Protein AF-A0A841KL71-F1 (afdb_monomer)

Mean predicted aligned error: 8.24 Å

Radius of gyration: 17.33 Å; Cα contacts (8 Å, |Δi|>4): 311; chains: 1; bounding box: 50×35×46 Å

Solvent-accessible surface area (backbone atoms only — not comparable to full-atom values): 7605 Å² total; per-residue (Å²): 132,88,85,68,70,59,58,43,82,46,79,39,43,61,69,30,77,77,34,31,38,70,87,69,54,94,47,35,45,43,38,34,25,35,63,30,33,43,78,65,84,64,94,66,36,26,42,38,31,31,37,42,34,40,41,50,71,62,95,54,100,75,63,94,85,52,96,60,66,48,74,44,84,45,72,46,78,44,38,69,71,39,75,48,73,59,69,78,65,29,18,47,76,44,83,42,80,44,76,83,49,96,96,39,74,46,79,46,77,42,75,33,42,30,59,34,36,34,32,65,41,79,46,52,50,38,35,31,33,35,40,37,36,105

pLDDT: mean 82.73, std 15.5, range [31.48, 97.81]

Structure (mmCIF, N/CA/C/O backbone):
data_AF-A0A841KL71-F1
#
_entry.id   AF-A0A841KL71-F1
#
loop_
_atom_site.group_PDB
_atom_site.id
_atom_site.type_symbol
_atom_site.label_atom_id
_atom_site.label_alt_id
_atom_site.label_comp_id
_atom_site.label_asym_id
_atom_site.label_entity_id
_atom_site.label_seq_id
_atom_site.pdbx_PDB_ins_code
_atom_site.Cartn_x
_atom_site.Cartn_y
_atom_site.Cartn_z
_atom_site.occupancy
_atom_site.B_iso_or_equiv
_atom_site.auth_seq_id
_atom_site.auth_comp_id
_atom_site.auth_asym_id
_atom_site.auth_atom_id
_atom_site.pdbx_PDB_model_num
ATOM 1 N N . MET A 1 1 ? 19.070 -12.982 7.623 1.00 38.78 1 MET A N 1
ATOM 2 C CA . MET A 1 1 ? 17.651 -12.639 7.377 1.00 38.78 1 MET A CA 1
ATOM 3 C C . MET A 1 1 ? 16.893 -13.929 7.116 1.00 38.78 1 MET A C 1
ATOM 5 O O . MET A 1 1 ? 17.201 -14.597 6.140 1.00 38.78 1 MET A O 1
ATOM 9 N N . LYS A 1 2 ? 15.990 -14.351 8.007 1.00 31.48 2 LYS A N 1
ATOM 10 C CA . LYS A 1 2 ? 15.190 -15.563 7.782 1.00 31.48 2 LYS A CA 1
ATOM 11 C C . LYS A 1 2 ? 14.061 -15.225 6.803 1.00 31.48 2 LYS A C 1
ATOM 13 O O . LYS A 1 2 ? 13.077 -14.617 7.203 1.00 31.48 2 LYS A O 1
ATOM 18 N N . HIS A 1 3 ? 14.231 -15.595 5.533 1.00 43.72 3 HIS A N 1
ATOM 19 C CA . HIS A 1 3 ? 13.160 -15.615 4.535 1.00 43.72 3 HIS A CA 1
ATOM 20 C C . HIS A 1 3 ? 12.191 -16.758 4.871 1.00 43.72 3 HIS A C 1
ATOM 22 O O . HIS A 1 3 ? 12.285 -17.851 4.318 1.00 43.72 3 HIS A O 1
ATOM 28 N N . HIS A 1 4 ? 11.272 -16.534 5.808 1.00 44.62 4 HIS A N 1
ATOM 29 C CA . HIS A 1 4 ? 10.067 -17.354 5.885 1.00 44.62 4 HIS A CA 1
ATOM 30 C C . HIS A 1 4 ? 9.017 -16.729 4.967 1.00 44.62 4 HIS A C 1
ATOM 32 O O . HIS A 1 4 ? 8.338 -15.794 5.360 1.00 44.62 4 HIS A O 1
ATOM 38 N N . GLY A 1 5 ? 8.996 -17.237 3.727 1.00 61.03 5 GLY A N 1
ATOM 39 C CA . GLY A 1 5 ? 7.917 -17.192 2.733 1.00 61.03 5 GLY A CA 1
ATOM 40 C C . GLY A 1 5 ? 7.194 -15.866 2.542 1.00 61.03 5 GLY A C 1
ATOM 41 O O . GLY A 1 5 ? 6.345 -15.562 3.351 1.00 61.03 5 GLY A O 1
ATOM 42 N N . HIS A 1 6 ? 7.479 -15.147 1.448 1.00 80.69 6 HIS A N 1
ATOM 43 C CA . HIS A 1 6 ? 6.655 -14.090 0.823 1.00 80.69 6 HIS A CA 1
ATOM 44 C C . HIS A 1 6 ? 5.808 -13.185 1.753 1.00 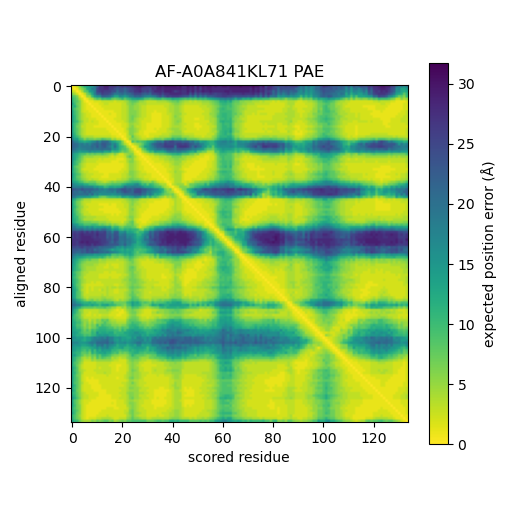80.69 6 HIS A C 1
ATOM 46 O O . HIS A 1 6 ? 4.748 -12.704 1.350 1.00 80.69 6 HIS A O 1
ATOM 52 N N . ILE A 1 7 ? 6.267 -12.931 2.981 1.00 90.75 7 ILE A N 1
ATOM 53 C CA . ILE A 1 7 ? 5.599 -12.092 3.969 1.00 90.75 7 ILE A CA 1
ATOM 54 C C . ILE A 1 7 ? 6.572 -10.998 4.396 1.00 90.75 7 ILE A C 1
ATOM 56 O O . ILE A 1 7 ? 7.685 -11.282 4.842 1.00 90.75 7 ILE A O 1
ATOM 60 N N . TRP A 1 8 ? 6.149 -9.740 4.275 1.00 91.06 8 TRP A N 1
ATOM 61 C CA . TRP A 1 8 ? 6.926 -8.579 4.710 1.00 91.06 8 TRP A CA 1
ATOM 62 C C . TRP A 1 8 ? 6.167 -7.803 5.772 1.00 91.06 8 TRP A C 1
ATOM 64 O O . TRP A 1 8 ? 5.059 -7.340 5.524 1.00 91.06 8 TRP A O 1
ATOM 74 N N . LEU A 1 9 ? 6.799 -7.603 6.924 1.00 94.56 9 LEU A N 1
ATOM 75 C CA . LEU A 1 9 ? 6.332 -6.657 7.929 1.00 94.56 9 LEU A CA 1
ATOM 76 C C . LEU A 1 9 ? 6.755 -5.240 7.525 1.00 94.56 9 LEU A C 1
ATOM 78 O O . LEU A 1 9 ? 7.917 -5.014 7.165 1.00 94.56 9 LEU A O 1
ATOM 82 N N . LYS A 1 10 ? 5.814 -4.301 7.557 1.00 94.69 10 LYS A N 1
ATOM 83 C CA . LYS A 1 10 ? 6.015 -2.912 7.154 1.00 94.69 10 LYS A CA 1
ATOM 84 C C . LYS A 1 10 ? 5.312 -1.958 8.109 1.00 94.69 10 LYS A C 1
ATOM 86 O O . LYS A 1 10 ? 4.256 -2.263 8.659 1.00 94.69 10 LYS A O 1
ATOM 91 N N . ASP A 1 11 ? 5.899 -0.776 8.204 1.00 96.75 11 ASP A N 1
ATOM 92 C CA . ASP A 1 11 ? 5.342 0.395 8.860 1.00 96.75 11 ASP A CA 1
ATOM 93 C C . ASP A 1 11 ? 4.921 1.403 7.783 1.00 96.75 11 ASP A C 1
ATOM 95 O O . ASP A 1 11 ? 5.617 1.582 6.779 1.00 96.75 11 ASP A O 1
ATOM 99 N N . GLY A 1 12 ? 3.772 2.046 7.969 1.00 96.31 12 GLY A N 1
ATOM 100 C CA . GLY A 1 12 ? 3.246 3.078 7.084 1.00 96.31 12 GLY A CA 1
ATOM 101 C C . GLY A 1 12 ? 2.827 4.295 7.890 1.00 96.31 12 GLY A C 1
ATOM 102 O O . GLY A 1 12 ? 1.887 4.226 8.668 1.00 96.31 12 GLY A O 1
ATOM 103 N N . PHE A 1 13 ? 3.506 5.414 7.678 1.00 97.62 13 PHE A N 1
ATOM 104 C CA . PHE A 1 13 ? 3.137 6.714 8.239 1.00 97.62 13 PHE A CA 1
ATOM 105 C C . PHE A 1 13 ? 2.281 7.500 7.247 1.00 97.62 13 PHE A C 1
ATOM 107 O O . PHE A 1 13 ? 2.272 7.175 6.056 1.00 97.62 13 PHE A O 1
ATOM 114 N N . LEU A 1 14 ? 1.598 8.551 7.697 1.00 96.88 14 LEU A N 1
ATOM 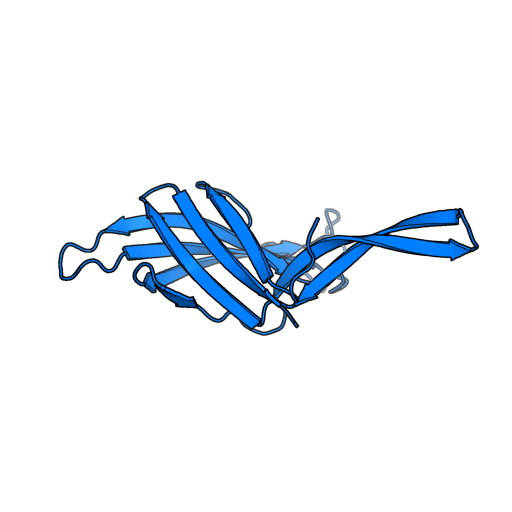115 C CA . LEU A 1 14 ? 0.864 9.463 6.819 1.00 96.88 14 LEU A CA 1
ATOM 116 C C . LEU A 1 14 ? 1.712 9.873 5.595 1.00 96.88 14 LEU A C 1
ATOM 118 O O . LEU A 1 14 ? 2.826 10.376 5.732 1.00 96.88 14 LEU A O 1
ATOM 122 N N . GLY A 1 15 ? 1.187 9.634 4.391 1.00 95.00 15 GLY A N 1
ATOM 123 C CA . GLY A 1 15 ? 1.875 9.890 3.122 1.00 95.00 15 GLY A CA 1
ATOM 124 C C . GLY A 1 15 ? 2.769 8.749 2.617 1.00 95.00 15 GLY A C 1
ATOM 125 O O . GLY A 1 15 ? 3.316 8.853 1.520 1.00 95.00 15 GLY A O 1
ATOM 126 N N . SER A 1 16 ? 2.903 7.649 3.362 1.00 96.00 16 SER A N 1
ATOM 127 C CA . SER A 1 16 ? 3.689 6.487 2.932 1.00 96.00 16 SER A CA 1
ATOM 128 C C . SER A 1 16 ? 3.019 5.763 1.772 1.00 96.00 16 SER A C 1
ATOM 130 O O . SER A 1 16 ? 1.816 5.495 1.799 1.00 96.00 16 SER A O 1
ATOM 132 N N . GLU A 1 17 ? 3.817 5.387 0.775 1.00 94.56 17 GLU A N 1
ATOM 133 C CA . GLU A 1 17 ? 3.397 4.443 -0.254 1.00 94.56 17 GLU A CA 1
ATOM 134 C C . GLU A 1 17 ? 3.293 3.041 0.353 1.00 94.56 17 GLU A C 1
ATOM 136 O O . GLU A 1 17 ? 4.252 2.517 0.917 1.00 94.56 17 GLU A O 1
ATOM 141 N N . ILE A 1 18 ? 2.111 2.445 0.241 1.00 94.56 18 ILE A N 1
ATOM 142 C CA . ILE A 1 18 ? 1.802 1.113 0.761 1.00 94.56 18 ILE A CA 1
ATOM 143 C C . ILE A 1 18 ? 1.997 0.068 -0.330 1.00 94.56 18 ILE A C 1
ATOM 145 O O . ILE A 1 18 ? 2.572 -0.988 -0.083 1.00 94.56 18 ILE A O 1
ATOM 149 N N . LEU A 1 19 ? 1.534 0.377 -1.544 1.00 93.44 19 LEU A N 1
ATOM 150 C CA . LEU A 1 19 ? 1.656 -0.479 -2.717 1.00 93.44 19 LEU A CA 1
ATOM 151 C C . LEU A 1 19 ? 1.901 0.357 -3.969 1.00 93.44 19 LEU A C 1
ATOM 153 O O . LEU A 1 19 ? 1.398 1.476 -4.089 1.00 93.44 19 LEU A O 1
ATOM 157 N N . HIS A 1 20 ? 2.570 -0.236 -4.948 1.00 90.50 20 HIS A N 1
ATOM 158 C CA . HIS A 1 20 ? 2.698 0.320 -6.291 1.00 90.50 20 HIS A CA 1
ATOM 159 C C . HIS A 1 20 ? 2.492 -0.752 -7.357 1.00 90.50 20 HIS A C 1
ATOM 161 O O . HIS A 1 20 ? 2.579 -1.951 -7.096 1.00 90.50 20 HIS A O 1
ATOM 167 N N . SER A 1 21 ? 2.222 -0.328 -8.585 1.00 87.44 21 SER A N 1
ATOM 168 C CA . SER A 1 21 ? 2.184 -1.235 -9.732 1.00 87.44 21 SER A CA 1
ATOM 169 C C . SER A 1 21 ? 3.583 -1.674 -10.163 1.00 87.44 21 SER A C 1
ATOM 171 O O . SER A 1 21 ? 4.513 -0.868 -10.127 1.00 87.44 21 SER A O 1
ATOM 173 N N . ASN A 1 22 ? 3.709 -2.895 -10.687 1.00 79.44 22 ASN A N 1
ATOM 174 C CA . ASN A 1 22 ? 4.905 -3.343 -11.405 1.00 79.44 22 ASN A CA 1
ATOM 175 C C . ASN A 1 22 ? 5.114 -2.452 -12.638 1.00 79.44 22 ASN A C 1
ATOM 177 O O . ASN A 1 22 ? 4.279 -2.435 -13.547 1.00 79.44 22 ASN A O 1
ATOM 181 N N . THR A 1 23 ? 6.165 -1.645 -12.679 1.00 67.19 23 THR A N 1
ATOM 182 C CA . THR A 1 23 ? 6.328 -0.653 -13.743 1.00 67.19 23 THR A CA 1
ATOM 183 C C . THR A 1 23 ? 6.638 -1.310 -15.090 1.00 67.19 23 THR A C 1
ATOM 185 O O . THR A 1 23 ? 7.743 -1.782 -15.337 1.00 67.19 23 THR A O 1
ATOM 188 N N . LYS A 1 24 ? 5.641 -1.294 -15.987 1.00 49.94 24 LYS A N 1
ATOM 189 C CA . LYS A 1 24 ? 5.684 -0.731 -17.358 1.00 49.94 24 LYS A CA 1
ATOM 190 C C . LYS A 1 24 ? 4.308 -0.890 -18.038 1.00 49.94 24 LYS A C 1
ATOM 192 O O . LYS A 1 24 ? 4.192 -1.506 -19.095 1.00 49.94 24 LYS A O 1
ATOM 197 N N . CYS A 1 25 ? 3.256 -0.253 -17.514 1.00 51.78 25 CYS A N 1
ATOM 198 C CA . CYS A 1 25 ? 2.343 0.372 -18.475 1.00 51.78 25 CYS A CA 1
ATOM 199 C C . CYS A 1 25 ? 3.178 1.491 -19.098 1.00 51.78 25 CYS A C 1
ATOM 201 O O . CYS A 1 25 ? 3.661 2.356 -18.377 1.00 51.78 25 CYS A O 1
ATOM 203 N N . LYS A 1 26 ? 3.462 1.429 -20.404 1.00 58.28 26 LYS A N 1
ATOM 204 C CA . LYS A 1 26 ? 4.384 2.360 -21.093 1.00 58.28 26 LYS A CA 1
ATOM 205 C C . LYS A 1 26 ? 4.021 3.850 -20.912 1.00 58.28 26 LYS A C 1
ATOM 207 O O . LYS A 1 26 ? 4.808 4.707 -21.291 1.00 58.28 26 LYS A O 1
ATOM 212 N N . THR A 1 27 ? 2.849 4.134 -20.350 1.00 67.38 27 THR A N 1
ATOM 213 C CA . THR A 1 27 ? 2.235 5.447 -20.178 1.00 67.38 27 THR A CA 1
ATOM 214 C C . THR A 1 27 ? 2.209 5.952 -18.726 1.00 67.38 27 THR A C 1
ATOM 216 O O . THR A 1 27 ? 2.150 7.163 -18.533 1.00 67.38 27 THR A O 1
ATOM 219 N N . GLY A 1 28 ? 2.287 5.092 -17.698 1.00 75.12 28 GLY A N 1
ATOM 220 C CA . GLY A 1 28 ? 2.145 5.517 -16.298 1.00 75.12 28 GLY A CA 1
ATOM 221 C C . GLY A 1 28 ? 2.233 4.395 -15.257 1.00 75.12 28 GLY A C 1
ATOM 222 O O . GLY A 1 28 ? 2.386 3.220 -15.598 1.00 75.12 28 GLY A O 1
ATOM 223 N N . TYR A 1 29 ? 2.131 4.756 -13.977 1.00 83.50 29 TYR A N 1
ATOM 224 C CA . TYR A 1 29 ? 2.149 3.823 -12.845 1.00 83.50 29 TYR A CA 1
ATOM 225 C C . TYR A 1 29 ? 1.095 4.170 -11.787 1.00 83.50 29 TYR A C 1
ATOM 227 O O . TYR A 1 29 ? 0.705 5.328 -11.633 1.00 83.50 29 TYR A O 1
ATOM 235 N N . TYR A 1 30 ? 0.662 3.153 -11.040 1.00 87.38 30 TYR A N 1
ATOM 236 C CA . TYR A 1 30 ? -0.292 3.285 -9.940 1.00 87.38 30 TYR A CA 1
ATOM 237 C C . TYR A 1 30 ? 0.404 3.207 -8.585 1.00 87.38 30 TYR A C 1
ATOM 239 O O . TYR A 1 30 ? 1.367 2.453 -8.420 1.00 87.38 30 TYR A O 1
ATOM 247 N N . ARG A 1 31 ? -0.114 3.955 -7.609 1.00 91.12 31 ARG A N 1
ATOM 248 C CA . ARG A 1 31 ? 0.334 3.949 -6.211 1.00 91.12 31 ARG A CA 1
ATOM 249 C C . ARG A 1 31 ? -0.854 3.999 -5.265 1.00 91.12 31 ARG A C 1
ATOM 251 O O . ARG A 1 31 ? -1.844 4.669 -5.549 1.00 91.12 31 ARG A O 1
ATOM 258 N N . ILE A 1 32 ? -0.718 3.329 -4.129 1.00 93.62 32 ILE A N 1
ATOM 259 C CA . ILE A 1 32 ? -1.600 3.468 -2.973 1.00 93.62 32 ILE A CA 1
ATOM 260 C C . ILE A 1 32 ? -0.808 4.134 -1.867 1.00 93.62 32 ILE A C 1
ATOM 262 O O . ILE A 1 32 ? 0.216 3.612 -1.435 1.00 93.62 32 ILE A O 1
ATOM 266 N N . ILE A 1 33 ? -1.302 5.276 -1.411 1.00 95.69 33 ILE A N 1
ATOM 267 C CA . ILE A 1 33 ? -0.690 6.078 -0.357 1.00 95.69 33 ILE A CA 1
ATOM 268 C C . ILE A 1 33 ? -1.603 6.041 0.860 1.00 95.69 33 ILE A C 1
ATOM 270 O O . ILE A 1 33 ? -2.812 6.219 0.724 1.00 95.69 33 ILE A O 1
ATOM 274 N N . PHE A 1 34 ? -1.045 5.825 2.044 1.00 97.12 34 PHE A N 1
ATOM 275 C CA . PHE A 1 34 ? -1.797 5.933 3.288 1.00 97.12 34 PHE A CA 1
ATOM 276 C C . PHE A 1 34 ? -2.071 7.403 3.623 1.00 97.12 34 PHE A C 1
ATOM 278 O O . PHE A 1 34 ? -1.1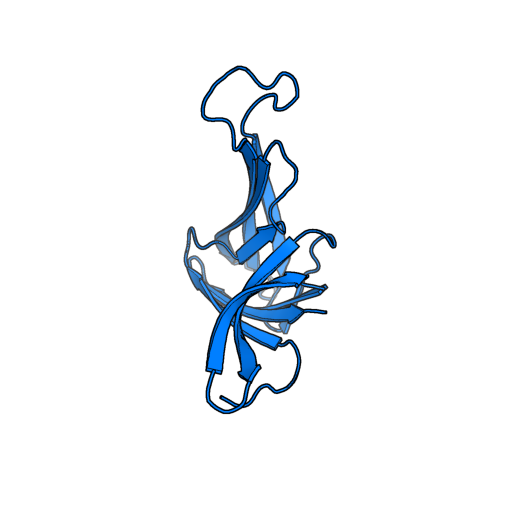54 8.221 3.684 1.00 97.12 34 PHE A O 1
ATOM 285 N N . ALA A 1 35 ? -3.343 7.735 3.830 1.00 97.81 35 ALA A N 1
ATOM 286 C CA . ALA A 1 35 ? -3.834 9.096 4.036 1.00 97.81 35 ALA A CA 1
ATOM 287 C C . ALA A 1 35 ? -4.449 9.298 5.432 1.00 97.81 35 ALA A C 1
ATOM 289 O O . ALA A 1 35 ? -5.277 10.185 5.627 1.00 97.81 35 ALA A O 1
ATOM 290 N N . GLY A 1 36 ? -4.033 8.477 6.397 1.00 97.19 36 GLY A N 1
ATOM 291 C CA . GLY A 1 36 ? -4.482 8.545 7.782 1.00 97.19 36 GLY A CA 1
ATOM 292 C C . GLY A 1 36 ? -5.705 7.677 8.065 1.00 97.19 36 GLY A C 1
ATOM 293 O O . GLY A 1 36 ? -6.361 7.159 7.157 1.00 97.19 36 GLY A O 1
ATOM 294 N N . ALA A 1 37 ? -6.009 7.501 9.343 1.00 96.19 37 ALA A N 1
ATOM 295 C CA . ALA A 1 37 ? -7.149 6.734 9.814 1.00 96.19 37 ALA A CA 1
ATOM 296 C C . ALA A 1 37 ? -7.960 7.513 10.858 1.00 96.19 37 ALA A C 1
ATOM 298 O O . ALA A 1 37 ? -7.445 8.371 11.565 1.00 96.19 37 ALA A O 1
ATOM 299 N N . GLU A 1 38 ? -9.245 7.200 10.963 1.00 94.81 38 GLU A N 1
ATOM 300 C CA . GLU A 1 38 ? -10.168 7.818 11.914 1.00 94.81 38 GLU A CA 1
ATOM 301 C C . GLU A 1 38 ? -10.867 6.716 12.716 1.00 94.81 38 GLU A C 1
ATOM 303 O O . GLU A 1 38 ? -11.460 5.800 12.141 1.00 94.81 38 GLU A O 1
ATOM 308 N N . GLY A 1 39 ? -10.811 6.785 14.047 1.00 90.00 39 GLY A N 1
ATOM 309 C CA . GLY A 1 39 ? -11.547 5.855 14.904 1.00 90.00 39 GLY A CA 1
ATOM 310 C C . GLY A 1 39 ? -13.052 6.128 14.838 1.00 90.00 39 GLY A C 1
ATOM 311 O O . GLY A 1 39 ? -13.482 7.258 15.062 1.00 90.00 39 GLY A O 1
ATOM 312 N N . THR A 1 40 ? -13.875 5.111 14.559 1.00 82.62 40 THR A N 1
ATOM 313 C CA . THR A 1 40 ? -15.323 5.306 14.329 1.00 82.62 40 THR A CA 1
ATOM 314 C C . THR A 1 40 ? -16.190 5.166 15.587 1.00 82.62 40 THR A C 1
ATOM 316 O O . THR A 1 40 ? -17.413 5.128 15.491 1.00 82.62 40 THR A O 1
ATOM 319 N N . GLY A 1 41 ? -15.587 5.081 16.777 1.00 68.81 41 GLY A N 1
ATOM 320 C CA . GLY A 1 41 ? -16.270 5.171 18.079 1.00 68.81 41 GLY A CA 1
ATOM 321 C C . GLY A 1 41 ? -17.130 3.970 18.513 1.00 68.81 41 GLY A C 1
ATOM 322 O O . GLY A 1 41 ? -17.288 3.764 19.712 1.00 68.81 41 GLY A O 1
ATOM 323 N N . CYS A 1 42 ? -17.640 3.143 17.596 1.00 58.06 42 CYS A N 1
ATOM 324 C CA . CYS A 1 42 ? -18.435 1.945 17.910 1.00 58.06 42 CYS A CA 1
ATOM 325 C C . CYS A 1 42 ? -17.658 0.669 17.561 1.00 58.06 42 CYS A C 1
ATOM 327 O O . CYS A 1 42 ? -17.370 0.473 16.393 1.00 58.06 42 CYS A O 1
ATOM 329 N N . ASP A 1 43 ? -17.342 -0.186 18.541 1.00 65.19 43 ASP A N 1
ATOM 330 C CA . ASP A 1 43 ? -16.698 -1.516 18.406 1.00 65.19 43 ASP A CA 1
ATOM 331 C C . ASP A 1 43 ? -15.254 -1.582 17.855 1.00 65.19 43 ASP A C 1
ATOM 333 O O . ASP A 1 43 ? -14.768 -2.655 17.496 1.00 65.19 43 ASP A O 1
ATOM 337 N N . HIS A 1 44 ? -14.526 -0.460 17.851 1.00 68.69 44 HIS A N 1
ATOM 338 C CA . HIS A 1 44 ? -13.123 -0.343 17.399 1.00 68.69 44 HIS A CA 1
ATOM 339 C C . HIS A 1 44 ? -12.794 -0.597 15.900 1.00 68.69 44 HIS A C 1
ATOM 341 O O . HIS A 1 44 ? -11.654 -0.976 15.612 1.00 68.69 44 HIS A O 1
ATOM 347 N N . PRO A 1 45 ? -13.677 -0.375 14.905 1.00 85.56 45 PRO A N 1
ATOM 348 C CA . PRO A 1 45 ? -13.221 -0.190 13.544 1.00 85.56 45 PRO A CA 1
ATOM 349 C C . PRO A 1 45 ? -12.531 1.168 13.388 1.00 85.56 45 PRO A C 1
ATOM 351 O O . PRO A 1 45 ? -12.909 2.186 13.975 1.00 85.56 45 PRO A O 1
ATOM 354 N N . TRP A 1 46 ? -11.526 1.167 12.530 1.00 93.69 46 TRP A N 1
ATOM 355 C CA . TRP A 1 46 ? -10.888 2.351 11.996 1.00 93.69 46 TRP A CA 1
ATOM 356 C C . TRP A 1 46 ? -11.348 2.540 10.561 1.00 93.69 46 TRP A C 1
ATOM 358 O O . TRP A 1 46 ? -11.335 1.602 9.762 1.00 93.69 46 TRP A O 1
ATOM 368 N N . ARG A 1 47 ? -11.722 3.767 10.212 1.00 94.69 47 ARG A N 1
ATOM 369 C CA . ARG A 1 47 ? -11.826 4.189 8.822 1.00 94.69 47 ARG A CA 1
ATOM 370 C C . ARG A 1 47 ? -10.430 4.567 8.351 1.00 94.69 47 ARG A C 1
ATOM 372 O O . ARG A 1 47 ? -9.928 5.623 8.709 1.00 94.69 47 ARG A O 1
ATOM 379 N N . ILE A 1 48 ? -9.811 3.711 7.555 1.00 95.50 48 ILE A N 1
ATOM 380 C CA . ILE A 1 48 ? -8.461 3.908 7.030 1.00 95.50 48 ILE A CA 1
ATOM 381 C C . ILE A 1 48 ? -8.585 4.503 5.637 1.00 95.50 48 ILE A C 1
ATOM 383 O O . ILE A 1 48 ? -9.202 3.899 4.757 1.00 95.50 48 ILE A O 1
ATOM 387 N N . ASN A 1 49 ? -8.016 5.685 5.441 1.00 96.94 49 ASN A N 1
ATOM 388 C CA . ASN A 1 49 ? -8.054 6.407 4.183 1.00 96.94 49 ASN A CA 1
ATOM 389 C C . ASN A 1 49 ? -6.790 6.118 3.371 1.00 96.94 49 ASN A C 1
ATOM 391 O O . ASN A 1 49 ? -5.669 6.103 3.883 1.00 96.94 49 ASN A O 1
ATOM 395 N N . PHE A 1 50 ? -6.985 5.930 2.075 1.00 95.88 50 PHE A N 1
ATOM 396 C CA . PHE A 1 50 ? -5.935 5.752 1.093 1.00 95.88 50 PHE A CA 1
ATOM 397 C C . PHE A 1 50 ? -6.159 6.689 -0.087 1.00 95.88 50 PHE A C 1
ATOM 399 O O . PHE A 1 50 ? -7.293 6.980 -0.465 1.00 95.88 50 PHE A O 1
ATOM 406 N N .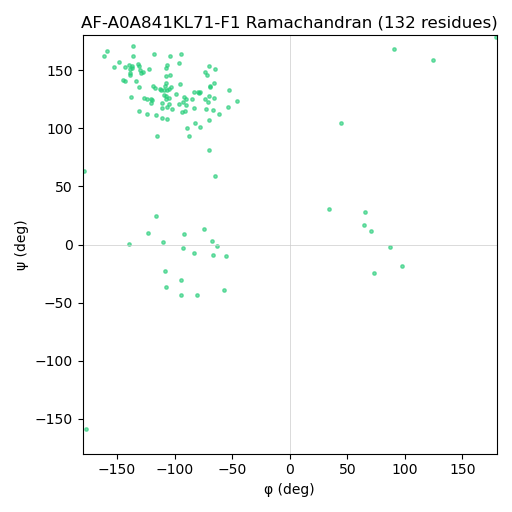 ILE A 1 51 ? -5.073 7.104 -0.723 1.00 95.75 51 ILE A N 1
ATOM 407 C CA . ILE A 1 51 ? -5.111 7.778 -2.016 1.00 95.75 51 ILE A CA 1
ATOM 408 C C . ILE A 1 51 ? -4.614 6.782 -3.057 1.00 95.75 51 ILE A C 1
ATOM 410 O O . ILE A 1 51 ? -3.47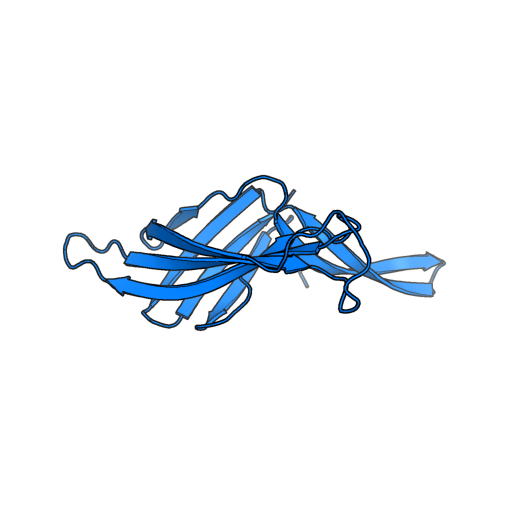1 6.326 -2.990 1.00 95.75 51 ILE A O 1
ATOM 414 N N . PHE A 1 52 ? -5.475 6.440 -4.011 1.00 92.25 52 PHE A N 1
ATOM 415 C CA . PHE A 1 52 ? -5.088 5.723 -5.217 1.00 92.25 52 PHE A CA 1
ATOM 416 C C . PHE A 1 52 ? -4.734 6.736 -6.291 1.00 92.25 52 PHE A C 1
ATOM 418 O O . PHE A 1 52 ? -5.599 7.485 -6.740 1.00 92.25 52 PHE A O 1
ATOM 425 N N . SER A 1 53 ? -3.472 6.761 -6.697 1.00 89.19 53 SER A N 1
ATOM 426 C CA . SER A 1 53 ? -2.968 7.707 -7.688 1.00 89.19 53 SER A CA 1
ATOM 427 C C . SER A 1 53 ? -2.480 6.973 -8.922 1.00 89.19 53 SER A C 1
ATOM 429 O O . SER A 1 53 ? -1.722 6.009 -8.813 1.00 89.19 53 SER A O 1
ATOM 431 N N . PHE A 1 54 ? -2.857 7.478 -10.089 1.00 86.50 54 PHE A N 1
ATOM 432 C CA . PHE A 1 54 ? -2.240 7.172 -11.368 1.00 86.50 54 PHE A CA 1
ATOM 433 C C . PHE A 1 54 ? -1.374 8.355 -11.800 1.00 86.50 54 PHE A C 1
ATOM 435 O O . PHE A 1 54 ? -1.845 9.492 -11.862 1.00 86.50 54 PHE A O 1
ATOM 442 N N . ILE A 1 55 ? -0.106 8.091 -12.102 1.00 82.00 55 ILE A N 1
ATOM 443 C CA . ILE A 1 55 ? 0.855 9.108 -12.531 1.00 82.00 55 ILE A CA 1
ATOM 444 C C . ILE A 1 55 ? 1.371 8.734 -13.917 1.00 82.00 55 ILE A C 1
ATOM 446 O O . ILE A 1 55 ? 1.929 7.651 -14.106 1.00 82.00 55 ILE A O 1
ATOM 450 N N . CYS A 1 56 ? 1.191 9.636 -14.883 1.00 78.25 56 CYS A N 1
ATOM 451 C CA . CYS A 1 56 ? 1.772 9.500 -16.216 1.00 78.25 56 CYS A CA 1
ATOM 452 C C . CYS A 1 56 ? 3.294 9.680 -16.144 1.00 78.25 56 CYS A C 1
ATOM 454 O O . CYS A 1 56 ? 3.777 10.611 -15.507 1.00 78.25 56 CYS A O 1
ATOM 456 N N . THR A 1 57 ? 4.058 8.823 -16.823 1.00 71.00 57 THR A N 1
ATOM 457 C CA . THR A 1 57 ? 5.533 8.912 -16.855 1.00 71.00 57 THR A CA 1
ATOM 458 C C . THR A 1 57 ? 6.065 9.896 -17.894 1.00 71.00 57 THR A C 1
ATOM 460 O O . THR A 1 57 ? 7.270 10.123 -17.958 1.00 71.00 57 THR A O 1
ATOM 463 N N . SER A 1 58 ? 5.206 10.450 -18.753 1.00 62.31 58 SER A N 1
ATOM 464 C CA . SER A 1 58 ? 5.619 11.455 -19.729 1.00 62.31 58 SER A CA 1
ATOM 465 C C . SER A 1 58 ? 5.500 12.859 -19.136 1.00 62.31 58 SER A C 1
ATOM 467 O O . SER A 1 58 ? 4.427 13.455 -19.182 1.00 62.31 58 SER A O 1
ATOM 469 N N . ASP A 1 59 ? 6.625 13.416 -18.688 1.00 51.06 59 ASP A N 1
ATOM 470 C CA . ASP A 1 59 ? 6.798 14.860 -18.429 1.00 51.06 59 ASP A CA 1
ATOM 471 C C . ASP A 1 59 ? 6.763 15.708 -19.722 1.00 51.06 59 ASP A C 1
ATOM 473 O O . ASP A 1 59 ? 6.948 16.923 -19.707 1.00 51.06 59 ASP A O 1
ATOM 477 N N . VAL A 1 60 ? 6.528 15.077 -20.875 1.00 46.34 60 VAL A N 1
ATOM 478 C CA . VAL A 1 60 ? 6.508 15.712 -22.192 1.00 46.34 60 VAL A CA 1
ATOM 479 C C . VAL A 1 60 ? 5.155 15.399 -22.818 1.00 46.34 60 VAL A C 1
ATOM 481 O O . VAL A 1 60 ? 4.859 14.237 -23.089 1.00 46.34 60 VAL A O 1
ATOM 484 N N . GLY A 1 61 ? 4.316 16.421 -22.996 1.00 45.34 61 GLY A N 1
ATOM 485 C CA . GLY A 1 61 ? 2.944 16.331 -23.513 1.00 45.34 61 GLY A CA 1
ATOM 486 C C . GLY A 1 61 ? 2.830 15.865 -24.969 1.00 45.34 61 GLY A C 1
ATOM 487 O O . GLY A 1 61 ? 2.297 16.587 -25.804 1.00 45.34 61 GLY A O 1
ATOM 488 N N . SER A 1 62 ? 3.339 14.675 -25.291 1.00 48.41 62 SER A N 1
ATOM 489 C CA . SER A 1 62 ? 3.373 14.136 -26.653 1.00 48.41 62 SER A CA 1
ATOM 490 C C . SER A 1 62 ? 3.055 12.642 -26.775 1.00 48.41 62 SER A C 1
ATOM 492 O O . SER A 1 62 ? 3.014 12.144 -27.899 1.00 48.41 62 SER A O 1
ATOM 494 N N . SER A 1 63 ? 2.763 11.918 -25.684 1.00 51.19 63 SER A N 1
ATOM 495 C CA . SER A 1 63 ? 2.142 10.588 -25.806 1.00 51.19 63 SER A CA 1
ATOM 496 C C . SER A 1 63 ? 0.620 10.721 -25.707 1.00 51.19 63 SER A C 1
ATOM 498 O O . SER A 1 63 ? 0.082 11.138 -24.686 1.00 51.19 63 SER A O 1
ATOM 500 N N . VAL A 1 64 ? -0.066 10.423 -26.811 1.00 51.28 64 VAL A N 1
ATOM 501 C CA . VAL A 1 64 ? -1.497 10.704 -27.049 1.00 51.28 64 VAL A CA 1
ATOM 502 C C . VAL A 1 64 ? -2.430 9.883 -26.132 1.00 51.28 64 VAL A C 1
ATOM 504 O O . VAL A 1 64 ? -3.614 10.185 -26.036 1.00 51.28 64 VAL A O 1
ATOM 507 N N . ASP A 1 65 ? -1.883 8.911 -25.392 1.00 54.69 65 ASP A N 1
ATOM 508 C CA . ASP A 1 65 ? -2.642 7.890 -24.657 1.00 54.69 65 ASP A CA 1
ATOM 509 C C . ASP A 1 65 ? -2.598 8.032 -23.118 1.00 54.69 65 ASP A C 1
ATOM 511 O O . ASP A 1 65 ? -3.164 7.198 -22.411 1.00 54.69 65 ASP A O 1
ATOM 515 N N . CYS A 1 66 ? -1.934 9.058 -22.561 1.00 61.16 66 CYS A N 1
ATOM 516 C CA . CYS A 1 66 ? -1.967 9.340 -21.117 1.00 61.16 66 CYS A CA 1
ATOM 517 C C . CYS A 1 66 ? -2.647 10.686 -20.848 1.00 61.16 66 CYS A C 1
ATOM 519 O O . CYS A 1 66 ? -2.012 11.737 -20.874 1.00 61.16 66 CYS A O 1
ATOM 521 N N . HIS A 1 67 ? -3.958 10.660 -20.595 1.00 58.66 67 HIS A N 1
ATOM 522 C CA . HIS A 1 67 ? -4.800 11.861 -20.484 1.00 58.66 67 HIS A CA 1
ATOM 523 C C . HIS A 1 67 ? -4.628 12.679 -19.184 1.00 58.66 67 HIS A C 1
ATOM 525 O O . HIS A 1 67 ? -5.421 13.579 -18.920 1.00 58.66 67 HIS A O 1
ATOM 531 N N . GLY A 1 68 ? -3.582 12.415 -18.396 1.00 66.31 68 GLY A N 1
ATOM 532 C CA . GLY A 1 68 ? -3.231 13.172 -17.192 1.00 66.31 68 GLY A CA 1
ATOM 533 C C . GLY A 1 68 ? -3.116 12.302 -15.942 1.00 66.31 68 GLY A C 1
ATOM 534 O O . GLY A 1 68 ? -3.651 11.194 -15.876 1.00 66.31 68 GLY A O 1
ATOM 535 N N . ALA A 1 69 ? -2.397 12.815 -14.943 1.00 78.00 69 ALA A N 1
ATOM 536 C CA . ALA A 1 69 ? -2.384 12.213 -13.617 1.00 78.00 69 ALA A CA 1
ATOM 537 C C . ALA A 1 69 ? -3.780 12.325 -12.991 1.00 78.00 69 ALA A C 1
ATOM 539 O O . ALA A 1 69 ? -4.446 13.355 -13.110 1.00 78.00 69 ALA A O 1
ATOM 540 N N . SER A 1 70 ? -4.217 11.270 -12.317 1.00 85.31 70 SER A N 1
ATOM 541 C CA . SER A 1 70 ? -5.506 11.235 -11.634 1.00 85.31 70 SER A CA 1
ATOM 542 C C . SER A 1 70 ? -5.355 10.596 -10.265 1.00 85.31 70 SER A C 1
ATOM 544 O O . SER A 1 70 ? -4.465 9.776 -10.033 1.00 85.31 70 SER A O 1
ATOM 546 N N . SER A 1 71 ? -6.213 10.992 -9.333 1.00 90.38 71 SER A N 1
ATOM 547 C CA . SER A 1 71 ? -6.249 10.407 -8.003 1.00 90.38 71 SER A CA 1
ATOM 548 C C . SER A 1 71 ? -7.682 10.213 -7.536 1.00 90.38 71 SER A C 1
ATOM 550 O O . SER A 1 71 ? -8.590 10.967 -7.891 1.00 90.38 71 SER A O 1
ATOM 552 N N . ALA A 1 72 ? -7.880 9.170 -6.742 1.00 92.25 72 ALA A N 1
ATOM 553 C CA . ALA A 1 72 ? -9.134 8.865 -6.087 1.00 92.25 72 ALA A CA 1
ATOM 554 C C . ALA A 1 72 ? -8.876 8.594 -4.607 1.00 92.25 72 ALA A C 1
ATOM 556 O O . ALA A 1 72 ? -7.952 7.864 -4.240 1.00 92.25 72 ALA A O 1
ATOM 557 N N . ASN A 1 73 ? -9.727 9.161 -3.758 1.00 94.62 73 ASN A N 1
ATOM 558 C CA . ASN A 1 73 ? -9.753 8.814 -2.347 1.00 94.62 73 ASN A CA 1
ATOM 559 C C . ASN A 1 73 ? -10.510 7.499 -2.186 1.00 94.62 73 ASN A C 1
ATOM 561 O O . ASN A 1 73 ? -11.626 7.343 -2.682 1.00 94.62 73 ASN A O 1
ATOM 565 N N . MET A 1 74 ? -9.907 6.566 -1.468 1.00 93.56 74 MET A N 1
ATOM 566 C CA . MET A 1 74 ? -10.509 5.300 -1.086 1.00 93.56 74 MET A CA 1
ATOM 567 C C . MET A 1 74 ? -10.475 5.203 0.429 1.00 93.56 74 MET A C 1
ATOM 569 O O . MET A 1 74 ? -9.576 5.737 1.073 1.00 93.56 74 MET A O 1
ATOM 573 N N . TYR A 1 75 ? -11.427 4.494 1.012 1.00 94.12 75 TYR A N 1
ATOM 574 C CA . TYR A 1 75 ? -11.330 4.134 2.415 1.00 94.12 75 TYR A CA 1
ATOM 575 C C . TYR A 1 75 ? -11.806 2.709 2.620 1.00 94.12 75 TYR A C 1
ATOM 577 O O . TYR A 1 75 ? -12.617 2.185 1.855 1.00 94.12 75 TYR A O 1
ATOM 585 N N . VAL A 1 76 ? -11.298 2.102 3.679 1.00 92.88 76 VAL A N 1
ATOM 586 C CA . VAL A 1 76 ? -11.766 0.816 4.182 1.00 92.88 76 VAL A CA 1
ATOM 587 C C . VAL A 1 76 ? -12.070 0.964 5.659 1.00 92.88 76 VAL A C 1
ATOM 589 O O . VAL A 1 76 ? -11.449 1.765 6.356 1.00 92.88 76 VAL A O 1
ATOM 592 N N . VAL A 1 77 ? -13.044 0.202 6.134 1.00 93.25 77 VAL A N 1
ATOM 593 C CA . VAL A 1 77 ? -13.332 0.090 7.560 1.00 93.25 77 VAL A CA 1
ATOM 594 C C . VAL A 1 77 ? -12.739 -1.233 8.021 1.00 93.25 77 VAL A C 1
ATOM 596 O O . VAL A 1 77 ? -13.135 -2.278 7.511 1.00 93.25 77 VAL A O 1
ATOM 599 N N . ALA A 1 78 ? -11.759 -1.181 8.918 1.00 92.56 78 ALA A N 1
ATOM 600 C CA . ALA A 1 78 ? -11.017 -2.355 9.364 1.00 92.56 78 ALA A CA 1
ATOM 601 C C . ALA A 1 78 ? -10.559 -2.207 10.817 1.00 92.56 78 ALA A C 1
ATOM 603 O O . ALA A 1 78 ? -10.402 -1.099 11.326 1.00 92.56 78 ALA A O 1
ATOM 604 N N . LYS A 1 79 ? -10.309 -3.330 11.481 1.00 93.12 79 LYS A N 1
ATOM 605 C CA . LYS A 1 79 ? -9.671 -3.395 12.803 1.00 93.12 79 LYS A CA 1
ATOM 606 C C . LYS A 1 79 ? -8.343 -4.158 12.726 1.00 93.12 79 LYS A C 1
ATOM 608 O O . LYS A 1 79 ? -8.110 -4.885 11.757 1.00 93.12 79 LYS A O 1
ATOM 613 N N . PRO A 1 80 ? -7.464 -4.041 13.738 1.00 94.12 80 PRO A N 1
ATOM 614 C CA . PRO A 1 80 ? -6.276 -4.881 13.818 1.00 94.12 80 PRO A CA 1
ATOM 615 C C . PRO A 1 80 ? -6.627 -6.372 13.705 1.00 94.12 80 PRO A C 1
ATOM 617 O O . PRO A 1 80 ? -7.551 -6.863 14.353 1.00 94.12 80 PRO A O 1
ATOM 620 N N . GLY A 1 81 ? -5.886 -7.085 12.864 1.00 93.19 81 GLY A N 1
ATOM 621 C CA . GLY A 1 81 ? -6.103 -8.481 12.494 1.00 93.19 81 GLY A CA 1
ATOM 622 C C . GLY A 1 81 ? -6.861 -8.680 11.179 1.00 93.19 81 GLY A C 1
ATOM 623 O O . GLY A 1 81 ? -6.754 -9.767 10.606 1.00 93.19 81 GLY A O 1
ATOM 624 N N . ASP A 1 82 ? -7.574 -7.665 10.681 1.00 92.88 82 ASP A N 1
ATOM 625 C CA . ASP A 1 82 ? -8.326 -7.768 9.430 1.00 92.88 82 ASP A CA 1
ATOM 626 C C . ASP A 1 82 ? -7.407 -7.845 8.204 1.00 92.88 82 ASP A C 1
ATOM 628 O O . ASP A 1 82 ? -6.282 -7.330 8.182 1.00 92.88 82 ASP A O 1
ATOM 632 N N . ILE A 1 83 ? -7.933 -8.477 7.153 1.00 93.88 83 ILE A N 1
ATOM 633 C CA . ILE A 1 83 ? -7.268 -8.650 5.865 1.00 93.88 83 ILE A CA 1
ATOM 634 C C . ILE A 1 83 ? -7.924 -7.748 4.817 1.00 93.88 83 ILE A C 1
ATOM 636 O O . ILE A 1 83 ? -9.128 -7.832 4.578 1.00 93.88 83 ILE A O 1
ATOM 640 N N . ILE A 1 84 ? -7.109 -6.952 4.126 1.00 91.25 84 ILE A N 1
ATOM 641 C CA . ILE A 1 84 ? -7.506 -6.116 2.991 1.00 91.25 84 ILE A CA 1
ATOM 642 C C . ILE A 1 84 ? -6.912 -6.702 1.715 1.00 91.25 84 ILE A C 1
ATOM 644 O O . ILE A 1 84 ? -5.726 -7.022 1.650 1.00 91.25 84 ILE A O 1
ATOM 648 N N . ARG A 1 85 ? -7.734 -6.824 0.673 1.00 88.75 85 ARG A N 1
ATOM 649 C CA . ARG A 1 85 ? -7.295 -7.265 -0.653 1.00 88.75 85 ARG A CA 1
ATOM 650 C C . ARG A 1 85 ? -7.278 -6.086 -1.606 1.00 88.75 85 ARG A C 1
ATOM 652 O O . ARG A 1 85 ? -8.251 -5.343 -1.688 1.00 88.75 85 ARG A O 1
ATOM 659 N N . PHE A 1 86 ? -6.186 -5.970 -2.344 1.00 76.38 86 PHE A N 1
ATOM 660 C CA . PHE A 1 86 ? -6.061 -5.049 -3.464 1.00 76.38 86 PHE A CA 1
ATOM 661 C C . PHE A 1 86 ? -6.103 -5.850 -4.764 1.00 76.38 86 PHE A C 1
ATOM 663 O O . PHE A 1 86 ? -5.811 -7.048 -4.768 1.00 76.38 86 PHE A O 1
ATOM 670 N N . ASP A 1 87 ? -6.518 -5.214 -5.858 1.00 68.50 87 ASP A N 1
ATOM 671 C CA . ASP A 1 87 ? -6.550 -5.891 -7.152 1.00 68.50 87 ASP A CA 1
ATOM 672 C C . ASP A 1 87 ? -5.125 -6.258 -7.615 1.00 68.50 87 ASP A C 1
ATOM 674 O O . ASP A 1 87 ? -4.146 -5.591 -7.267 1.00 68.50 87 ASP A O 1
ATOM 678 N N . ARG A 1 88 ? -5.009 -7.339 -8.393 1.00 64.19 88 ARG A N 1
ATOM 679 C CA . ARG A 1 88 ? -3.792 -8.164 -8.583 1.00 64.19 88 ARG A CA 1
ATOM 680 C C . ARG A 1 88 ? -2.587 -7.458 -9.226 1.00 64.19 88 ARG A C 1
ATOM 682 O O . ARG A 1 88 ? -1.535 -8.072 -9.403 1.00 64.19 88 ARG A O 1
ATOM 689 N N . TYR A 1 89 ? -2.716 -6.187 -9.587 1.00 75.00 89 TYR A N 1
ATOM 690 C CA . TYR A 1 89 ? -1.691 -5.408 -10.287 1.00 75.00 89 TYR A CA 1
ATOM 691 C C . TYR A 1 89 ? -0.765 -4.617 -9.355 1.00 75.00 89 TYR A C 1
ATOM 693 O O . TYR A 1 89 ? 0.166 -3.968 -9.835 1.00 75.00 89 TYR A O 1
ATOM 701 N N . LEU A 1 90 ? -1.009 -4.659 -8.043 1.00 88.69 90 LEU A N 1
ATOM 702 C CA . LEU A 1 90 ? -0.258 -3.915 -7.036 1.00 88.69 90 LEU A CA 1
ATOM 703 C C . LEU A 1 90 ? 0.647 -4.825 -6.200 1.00 88.69 90 LEU A C 1
ATOM 705 O O . LEU A 1 90 ? 0.392 -6.016 -6.029 1.00 88.69 90 LEU A O 1
ATOM 709 N N . GLY A 1 91 ? 1.736 -4.258 -5.698 1.00 90.00 91 GLY A N 1
ATOM 710 C CA . GLY A 1 91 ? 2.763 -5.003 -4.994 1.00 90.00 91 GLY A CA 1
ATOM 711 C C . GLY A 1 91 ? 3.874 -4.116 -4.456 1.00 90.00 91 GLY A C 1
ATOM 712 O O . GLY A 1 91 ? 3.681 -2.913 -4.265 1.00 90.00 91 GLY A O 1
ATOM 713 N N . ILE A 1 92 ? 5.029 -4.732 -4.213 1.00 89.69 92 ILE A N 1
ATOM 714 C CA . ILE A 1 92 ? 6.238 -4.061 -3.727 1.00 89.69 92 ILE A CA 1
ATOM 715 C C . ILE A 1 92 ? 7.471 -4.460 -4.535 1.00 89.69 92 ILE A C 1
ATOM 717 O O . ILE A 1 92 ? 7.545 -5.563 -5.076 1.00 89.69 92 ILE A O 1
ATOM 721 N N . LEU A 1 93 ? 8.482 -3.593 -4.538 1.00 87.38 93 LEU A N 1
ATOM 722 C CA . LEU A 1 93 ? 9.835 -3.921 -4.972 1.00 87.38 93 LEU A CA 1
ATOM 723 C C . LEU A 1 93 ? 10.651 -4.388 -3.764 1.00 87.38 93 LEU A C 1
ATOM 725 O O . LEU A 1 93 ? 10.722 -3.704 -2.740 1.00 87.38 93 LEU A O 1
ATOM 729 N N . GLY A 1 94 ? 11.266 -5.560 -3.887 1.00 81.94 94 GLY A N 1
ATOM 730 C CA . GLY A 1 94 ? 12.239 -6.077 -2.933 1.00 81.94 94 GLY A CA 1
ATOM 731 C C . GLY A 1 94 ? 13.589 -6.281 -3.607 1.00 81.94 94 GLY A C 1
ATOM 732 O O . GLY A 1 94 ? 13.650 -6.824 -4.708 1.00 81.94 94 GLY A O 1
ATOM 733 N N . LYS A 1 95 ? 14.667 -5.873 -2.932 1.00 80.75 95 LYS A N 1
ATOM 734 C CA . LYS A 1 95 ? 16.039 -6.143 -3.375 1.00 80.75 95 LYS A CA 1
ATOM 735 C C . LYS A 1 95 ? 16.362 -7.616 -3.157 1.00 80.75 95 LYS A C 1
ATOM 737 O O . LYS A 1 95 ? 16.386 -8.067 -2.012 1.00 80.75 95 LYS A O 1
ATOM 742 N N . GLU A 1 96 ? 16.618 -8.342 -4.235 1.00 82.00 96 GLU A N 1
ATOM 743 C CA . GLU A 1 96 ? 17.144 -9.705 -4.197 1.00 82.00 96 GLU A CA 1
ATOM 744 C C . GLU A 1 96 ? 18.606 -9.725 -4.633 1.00 82.00 96 GLU A C 1
ATOM 746 O O . GLU A 1 96 ? 19.022 -8.979 -5.523 1.00 82.00 96 GLU A O 1
ATOM 751 N N . THR A 1 97 ? 19.378 -10.612 -4.009 1.00 81.38 97 THR A N 1
ATOM 752 C CA . THR A 1 97 ? 20.717 -10.958 -4.478 1.00 81.38 97 THR A CA 1
ATOM 753 C C . THR A 1 97 ? 20.604 -12.125 -5.451 1.00 81.38 97 THR A C 1
ATOM 755 O O . THR A 1 97 ? 20.056 -13.168 -5.099 1.00 81.38 97 THR A O 1
ATOM 758 N N . VAL A 1 98 ? 21.132 -11.961 -6.660 1.00 79.12 98 VAL A N 1
ATOM 759 C CA . VAL A 1 98 ? 21.204 -13.007 -7.687 1.00 79.12 98 VAL A CA 1
ATOM 760 C C . VAL A 1 98 ? 22.653 -13.453 -7.809 1.00 79.12 98 VAL A C 1
ATOM 762 O O . VAL A 1 98 ? 23.531 -12.621 -8.015 1.00 79.12 98 VAL A O 1
ATOM 765 N N . GLU A 1 99 ? 22.913 -14.749 -7.675 1.00 81.44 99 GLU A N 1
ATOM 766 C CA . GLU A 1 99 ? 24.243 -15.322 -7.898 1.00 81.44 99 GLU A CA 1
ATOM 767 C C . GLU A 1 99 ? 24.383 -15.727 -9.370 1.00 81.44 99 GLU A C 1
ATOM 769 O O . GLU A 1 99 ? 23.600 -16.535 -9.873 1.00 81.44 99 GLU A O 1
ATOM 774 N N . TYR A 1 100 ? 25.360 -15.148 -10.071 1.00 75.31 100 TYR A N 1
ATOM 775 C CA . TYR A 1 100 ? 25.642 -15.473 -11.475 1.00 75.31 100 TYR A CA 1
ATOM 776 C C . TYR A 1 100 ? 26.732 -16.544 -11.609 1.00 75.31 100 TYR A C 1
ATOM 778 O O . TYR A 1 100 ? 26.714 -17.335 -12.554 1.00 75.31 100 TYR A O 1
ATOM 786 N N . ALA A 1 101 ? 27.663 -16.581 -10.654 1.00 78.81 101 ALA A N 1
ATOM 787 C CA . ALA A 1 101 ? 28.746 -17.551 -10.525 1.00 78.81 101 ALA A CA 1
ATOM 788 C C . ALA A 1 101 ? 29.241 -17.576 -9.062 1.00 78.81 101 ALA A C 1
ATOM 790 O O . ALA A 1 101 ? 28.933 -16.648 -8.312 1.00 78.81 101 ALA A O 1
ATOM 791 N N . PRO A 1 102 ? 30.044 -18.575 -8.642 1.00 84.06 102 PRO A N 1
ATOM 792 C CA . PRO A 1 102 ? 30.603 -18.596 -7.293 1.00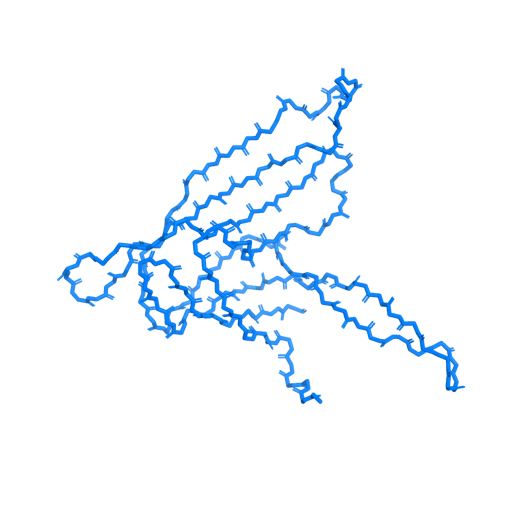 84.06 102 PRO A CA 1
ATOM 793 C C . PRO A 1 102 ? 31.356 -17.296 -6.969 1.00 84.06 102 PRO A C 1
ATOM 795 O O . PRO A 1 102 ? 32.363 -16.984 -7.605 1.00 84.06 102 PRO A O 1
ATOM 798 N N . ASN A 1 103 ? 30.889 -16.570 -5.949 1.00 78.88 103 ASN A N 1
ATOM 799 C CA . ASN A 1 103 ? 31.375 -15.246 -5.523 1.00 78.88 103 ASN A CA 1
ATOM 800 C C . ASN A 1 103 ? 31.053 -14.059 -6.459 1.00 78.88 103 ASN A C 1
ATOM 802 O O . ASN A 1 103 ? 31.590 -12.973 -6.241 1.00 78.88 103 ASN A O 1
ATOM 806 N N . ASP A 1 104 ? 30.181 -14.231 -7.456 1.00 78.94 104 ASP A N 1
ATOM 807 C CA . ASP A 1 104 ? 29.659 -13.149 -8.297 1.00 78.94 104 ASP A CA 1
ATOM 808 C C . ASP A 1 104 ? 28.168 -12.928 -8.012 1.00 78.94 104 ASP A C 1
ATOM 810 O O . ASP A 1 104 ? 27.311 -13.751 -8.352 1.00 78.94 104 ASP A O 1
ATOM 814 N N . PHE A 1 105 ? 27.870 -11.806 -7.356 1.00 79.88 105 PHE A N 1
ATOM 815 C CA . PHE A 1 105 ? 26.538 -11.466 -6.873 1.00 79.88 105 PHE A CA 1
ATOM 816 C C . PHE A 1 105 ? 26.057 -10.154 -7.495 1.00 79.88 105 PHE A C 1
ATOM 818 O O . PHE A 1 105 ? 26.692 -9.110 -7.353 1.00 79.88 105 PHE A O 1
ATOM 825 N N . GLY A 1 106 ? 24.884 -10.185 -8.121 1.00 78.94 106 GLY A N 1
ATOM 826 C CA . GLY A 1 106 ? 24.123 -8.996 -8.484 1.00 78.94 106 GLY A CA 1
ATOM 827 C C . GLY A 1 106 ? 23.063 -8.657 -7.451 1.00 78.94 106 GLY A C 1
ATOM 828 O O . GLY A 1 106 ? 22.568 -9.528 -6.743 1.00 78.94 106 GLY A O 1
ATOM 829 N N . LEU A 1 107 ? 22.662 -7.390 -7.417 1.00 80.88 107 LEU A N 1
ATOM 830 C CA . LEU A 1 107 ? 21.442 -6.949 -6.750 1.00 80.88 107 LEU A CA 1
ATOM 831 C C . LEU A 1 107 ? 20.438 -6.545 -7.824 1.00 80.88 107 LEU A C 1
ATOM 833 O O . LEU A 1 107 ? 20.766 -5.741 -8.698 1.00 80.88 107 LEU A O 1
ATOM 837 N N . CYS A 1 108 ? 19.224 -7.078 -7.759 1.00 80.69 108 CYS A N 1
ATOM 838 C CA . CYS A 1 108 ? 18.130 -6.630 -8.609 1.00 80.69 108 CYS A CA 1
ATOM 839 C C . CYS A 1 108 ? 16.890 -6.321 -7.773 1.00 80.69 108 CYS A C 1
ATOM 841 O O . CYS A 1 108 ? 16.641 -6.936 -6.735 1.00 80.69 108 CYS A O 1
ATOM 843 N N . ASP A 1 109 ? 16.110 -5.345 -8.229 1.00 81.88 109 ASP A N 1
ATOM 844 C CA . ASP A 1 109 ? 14.786 -5.104 -7.675 1.00 81.88 109 ASP A CA 1
ATOM 845 C C . ASP A 1 109 ? 13.805 -6.067 -8.343 1.00 81.88 109 ASP A C 1
ATOM 847 O O . ASP A 1 109 ? 13.590 -6.028 -9.558 1.00 81.88 109 ASP A O 1
ATOM 851 N N . ARG A 1 110 ? 13.203 -6.943 -7.542 1.00 85.31 110 ARG A N 1
ATOM 852 C CA . ARG A 1 110 ? 12.139 -7.841 -7.978 1.00 85.31 110 ARG A CA 1
ATOM 853 C C . ARG A 1 110 ? 10.799 -7.317 -7.501 1.00 85.31 110 ARG A C 1
ATOM 855 O O . ARG A 1 110 ? 10.649 -6.930 -6.344 1.00 85.31 110 ARG A O 1
ATOM 862 N N . PHE A 1 111 ? 9.815 -7.340 -8.393 1.00 87.44 111 PHE A N 1
ATOM 863 C CA . PHE A 1 111 ? 8.439 -7.033 -8.039 1.00 87.44 111 PHE A CA 1
ATOM 864 C C . PHE A 1 111 ? 7.735 -8.258 -7.451 1.00 87.44 111 PHE A C 1
ATOM 866 O O . PHE A 1 111 ? 7.746 -9.337 -8.048 1.00 87.44 111 PHE A O 1
ATOM 873 N N . TYR A 1 112 ? 7.068 -8.057 -6.320 1.00 89.00 112 TYR A N 1
ATOM 874 C CA . TYR A 1 112 ? 6.243 -9.046 -5.640 1.00 89.00 112 TYR A CA 1
ATOM 875 C C . TYR A 1 112 ? 4.799 -8.570 -5.632 1.00 89.00 112 TYR A C 1
ATOM 877 O O . TYR A 1 112 ? 4.471 -7.593 -4.958 1.00 89.00 112 TYR A O 1
ATOM 885 N N . SER A 1 113 ? 3.940 -9.259 -6.385 1.00 89.62 113 SER A N 1
ATOM 886 C CA . SER A 1 113 ? 2.502 -8.980 -6.383 1.00 89.62 113 SER A CA 1
ATOM 887 C C . SER A 1 113 ? 1.922 -9.317 -5.014 1.00 89.62 113 SER A C 1
ATOM 889 O O . SER A 1 113 ? 2.112 -10.424 -4.506 1.00 89.62 113 SER A O 1
ATOM 891 N N . VAL A 1 114 ? 1.229 -8.353 -4.412 1.00 91.44 114 VAL A N 1
ATOM 892 C CA . VAL A 1 114 ? 0.601 -8.517 -3.101 1.00 91.44 1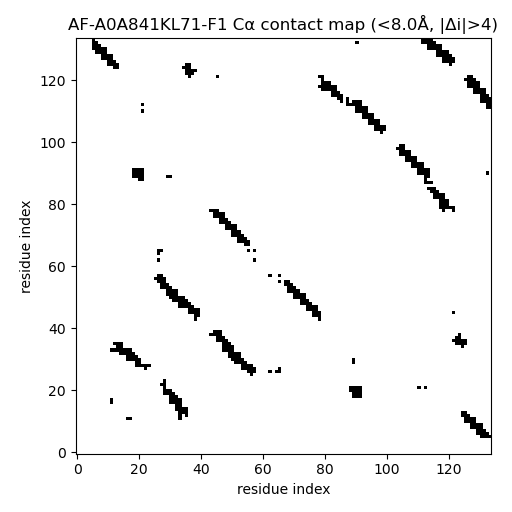14 VAL A CA 1
ATOM 893 C C . VAL A 1 114 ? -0.766 -9.157 -3.292 1.00 91.44 114 VAL A C 1
ATOM 895 O O . VAL A 1 114 ? -1.612 -8.651 -4.024 1.00 91.44 114 VAL A O 1
ATOM 898 N N . GLN A 1 115 ? -1.003 -10.269 -2.601 1.00 90.81 115 GLN A N 1
ATOM 899 C CA . GLN A 1 115 ? -2.307 -10.928 -2.575 1.00 90.81 115 GLN A CA 1
ATOM 900 C C . GLN A 1 115 ? -3.242 -10.239 -1.584 1.00 90.81 115 GLN A C 1
ATOM 902 O O . GLN A 1 115 ? -4.431 -10.059 -1.853 1.00 90.81 115 GLN A O 1
ATOM 907 N N . HIS A 1 116 ? -2.709 -9.899 -0.410 1.00 92.56 116 HIS A N 1
ATOM 908 C CA . HIS A 1 116 ? -3.439 -9.194 0.629 1.00 92.56 116 HIS A CA 1
ATOM 909 C C . HIS A 1 116 ? -2.506 -8.538 1.648 1.00 92.56 116 HIS A C 1
ATOM 911 O O . HIS A 1 116 ? -1.333 -8.892 1.774 1.00 92.56 116 HIS A O 1
ATOM 917 N N . ILE A 1 117 ? -3.070 -7.588 2.387 1.00 94.69 117 ILE A N 1
ATOM 918 C CA . ILE A 1 117 ? -2.449 -6.922 3.523 1.00 94.69 117 ILE A CA 1
ATOM 919 C C . ILE A 1 117 ? -3.193 -7.338 4.785 1.00 94.69 117 ILE A C 1
ATOM 921 O O . ILE A 1 117 ? -4.420 -7.282 4.808 1.00 94.69 117 ILE A O 1
ATOM 925 N N . LYS A 1 118 ? -2.473 -7.718 5.837 1.00 95.81 118 LYS A N 1
ATOM 926 C CA . LYS A 1 118 ? -3.045 -7.896 7.173 1.00 95.81 118 LYS A CA 1
ATOM 927 C C . LYS A 1 118 ? -2.631 -6.725 8.051 1.00 95.81 118 LYS A C 1
ATOM 929 O O . LYS A 1 118 ? -1.440 -6.503 8.252 1.00 95.81 118 LYS A O 1
ATOM 934 N N . LEU A 1 119 ? -3.599 -5.983 8.574 1.00 95.19 119 LEU A N 1
ATOM 935 C CA . LEU A 1 119 ? -3.324 -4.869 9.478 1.00 95.19 119 LEU A CA 1
ATOM 936 C C . LEU A 1 119 ? -3.013 -5.407 10.872 1.00 95.19 119 LEU A C 1
ATOM 938 O O . LEU A 1 119 ? -3.749 -6.240 11.388 1.00 95.19 119 LEU A O 1
ATOM 942 N N . LEU A 1 120 ? -1.934 -4.942 11.487 1.00 95.56 120 LEU A N 1
ATOM 943 C CA . LEU A 1 120 ? -1.511 -5.351 12.829 1.00 95.56 120 LEU A CA 1
ATOM 944 C C . LEU A 1 120 ? -1.746 -4.253 13.863 1.00 95.56 120 LEU A C 1
ATOM 946 O O . LEU A 1 120 ? -2.129 -4.546 14.991 1.00 95.56 120 LEU A O 1
ATOM 950 N N . GLN A 1 121 ? -1.550 -2.999 13.464 1.00 95.62 121 GLN A N 1
ATOM 951 C CA . GLN A 1 121 ? -1.750 -1.823 14.301 1.00 95.62 121 GLN A CA 1
ATOM 952 C C . GLN A 1 121 ? -2.290 -0.693 13.435 1.00 95.62 121 GLN A C 1
ATOM 954 O O . GLN A 1 121 ? -1.901 -0.565 12.273 1.00 95.62 121 GLN A O 1
ATOM 959 N N . ILE A 1 122 ? -3.216 0.086 13.988 1.00 95.06 122 ILE A N 1
ATOM 960 C CA . ILE A 1 122 ? -3.840 1.215 13.306 1.00 95.06 122 ILE A CA 1
ATOM 961 C C . ILE A 1 122 ? -3.926 2.366 14.301 1.00 95.06 122 ILE A C 1
ATOM 963 O O . ILE A 1 122 ? -4.462 2.205 15.396 1.00 95.06 122 ILE A O 1
ATOM 967 N N . GLU A 1 123 ? -3.401 3.506 13.888 1.00 95.38 123 GLU A N 1
ATOM 968 C CA . GLU A 1 123 ? -3.451 4.796 14.559 1.00 95.38 123 GLU A CA 1
ATOM 969 C C . GLU A 1 123 ? -3.770 5.873 13.516 1.00 95.38 123 GLU A C 1
ATOM 971 O O . GLU A 1 123 ? -3.786 5.615 12.309 1.00 95.38 123 GLU A O 1
ATOM 976 N N . THR A 1 124 ? -4.038 7.097 13.966 1.00 95.62 124 THR A N 1
ATOM 977 C CA . THR A 1 124 ? -4.481 8.189 13.087 1.00 95.62 124 THR A CA 1
ATOM 978 C C . THR A 1 124 ? -3.507 8.471 11.941 1.00 95.62 124 THR A C 1
ATOM 980 O O . THR A 1 124 ? -3.932 8.723 10.817 1.00 95.62 124 THR A O 1
ATOM 983 N N . ASP A 1 125 ? -2.206 8.409 12.196 1.00 97.38 125 ASP A N 1
ATOM 984 C CA . ASP A 1 125 ? -1.129 8.729 11.258 1.00 97.38 125 ASP A CA 1
ATOM 985 C 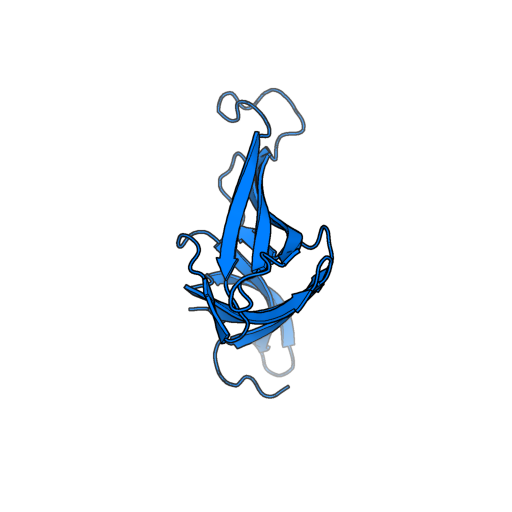C . ASP A 1 125 ? -0.145 7.569 11.057 1.00 97.38 125 ASP A C 1
ATOM 987 O O . ASP A 1 125 ? 0.877 7.739 10.386 1.00 97.38 125 ASP A O 1
ATOM 991 N N . TYR A 1 126 ? -0.475 6.381 11.571 1.00 97.50 126 TYR A N 1
ATOM 992 C CA . TYR A 1 126 ? 0.383 5.205 11.517 1.00 97.50 126 TYR A CA 1
ATOM 993 C C . TYR A 1 126 ? -0.402 3.904 11.317 1.00 97.50 126 TYR A C 1
ATOM 995 O O . TYR A 1 126 ? -1.459 3.685 11.903 1.00 97.50 126 TYR A O 1
ATOM 1003 N N . ILE A 1 127 ? 0.152 3.004 10.509 1.00 96.94 127 ILE A N 1
ATOM 1004 C CA . ILE A 1 127 ? -0.279 1.614 10.390 1.00 96.94 127 ILE A CA 1
ATOM 1005 C C . ILE A 1 127 ? 0.929 0.679 10.419 1.00 96.94 127 ILE A C 1
ATOM 1007 O O . ILE A 1 127 ? 1.943 0.934 9.770 1.00 96.94 127 ILE A O 1
ATOM 1011 N N . GLN A 1 128 ? 0.784 -0.456 11.095 1.00 97.56 128 GLN A N 1
ATOM 1012 C CA . GLN A 1 128 ? 1.680 -1.600 10.942 1.00 97.56 128 GLN A CA 1
ATOM 1013 C C . GLN A 1 128 ? 0.948 -2.709 10.205 1.00 97.56 128 GLN A C 1
ATOM 1015 O O . GLN A 1 128 ? -0.216 -2.987 10.506 1.00 97.56 128 GLN A O 1
ATOM 1020 N N . TYR A 1 129 ? 1.608 -3.356 9.251 1.00 96.12 129 TYR A N 1
ATOM 1021 C CA . TYR A 1 129 ? 0.956 -4.347 8.409 1.00 96.12 129 TYR A CA 1
ATOM 1022 C C . TYR A 1 129 ? 1.899 -5.420 7.870 1.00 96.12 129 TYR A C 1
ATOM 1024 O O . TYR A 1 129 ? 3.092 -5.198 7.667 1.00 96.12 129 TYR A O 1
ATOM 1032 N N . GLU A 1 130 ? 1.334 -6.596 7.605 1.00 95.62 130 GLU A N 1
ATOM 1033 C CA . GLU A 1 130 ? 1.988 -7.670 6.863 1.00 95.62 130 GLU A CA 1
ATOM 1034 C C . GLU A 1 130 ? 1.527 -7.643 5.409 1.00 95.62 130 GLU A C 1
ATOM 1036 O O . GLU A 1 130 ? 0.329 -7.665 5.124 1.00 95.62 130 GLU A O 1
ATOM 1041 N N . LEU A 1 131 ? 2.477 -7.654 4.485 1.00 93.50 131 LEU A N 1
ATOM 1042 C CA . LEU A 1 131 ? 2.246 -7.886 3.066 1.00 93.50 131 LEU A CA 1
ATOM 1043 C C . LEU A 1 131 ? 2.421 -9.364 2.773 1.00 93.50 131 LEU A C 1
ATOM 1045 O O . LEU A 1 131 ? 3.503 -9.888 3.008 1.00 93.50 131 LEU A O 1
ATOM 1049 N N . HIS A 1 132 ? 1.395 -10.008 2.228 1.00 92.44 132 HIS A N 1
ATOM 1050 C CA . HI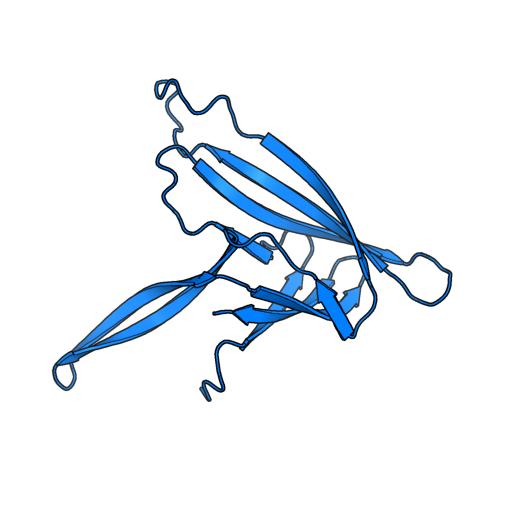S A 1 132 ? 1.438 -11.407 1.810 1.00 92.44 132 HIS A CA 1
ATOM 1051 C C . HIS A 1 132 ? 1.474 -11.449 0.282 1.00 92.44 132 HIS A C 1
ATOM 1053 O O . HIS A 1 132 ? 0.475 -11.128 -0.370 1.00 92.44 132 HIS A O 1
ATOM 1059 N N . CYS A 1 133 ? 2.620 -11.800 -0.300 1.00 88.69 133 CYS A N 1
ATOM 1060 C CA . CYS A 1 133 ? 2.824 -11.798 -1.751 1.00 88.69 133 CYS A CA 1
ATOM 1061 C C . CYS A 1 133 ? 2.799 -13.207 -2.357 1.00 88.69 133 CYS A C 1
ATOM 1063 O O . CYS A 1 133 ? 2.950 -14.210 -1.661 1.00 88.69 133 CYS A O 1
ATOM 1065 N N . SER A 1 134 ? 2.605 -13.267 -3.677 1.00 81.19 134 SER A N 1
ATOM 1066 C CA . SER A 1 134 ? 2.850 -14.469 -4.492 1.00 81.19 134 SER A CA 1
ATOM 1067 C C . SER A 1 134 ? 4.328 -14.693 -4.801 1.00 81.19 134 SER A C 1
ATOM 1069 O O . SER A 1 134 ? 5.108 -13.711 -4.733 1.00 81.19 134 SER A O 1
#

Foldseek 3Di:
DDPPAQKDKDKAFAQDWPKKFDDDPVFWIWTKGWHFWDFPPPPTWIWTKIKIKIATPDPDPPDPPHPHIDIDIDTDTDHQFDKDADPQRIFDWDWDWDDPDVVDIDTDTDTWGFGIKGWHDHDGGMTIIMTHTD

Nearest PDB structures (foldseek):
  3o77-assembly1_A  TM=1.803E-01  e=3.487E+00  Gallus gallus
  5ukg-assembly1_A  TM=1.903E-01  e=3.487E+00  Entacmaea quadricolor
  8z0g-assembly1_A  TM=2.020E-01  e=5.789E+00  Escherichia coli O157:H7

Sequence (134 aa):
MKHHGHIWLKDGFLGSEILHSNTKCKTGYYRIIFAGAEGTGCDHPWRINFIFSFICTSDVGSSVDCHGASSANMYVVAKPGDIIRFDRYLGILGKETVEYAPNDFGLCDRFYSVQHIKLLQIETDYIQYELHCS

Secondary structure (DSSP, 8-state):
----SSEEEEEEETT-EEEEE-S-BTTEEEEEEEEEEEE-SSSS-EEEEEEEEEEES-SSTT-TT----EEEEEEEEE-TT-EE---TTEEEEEEEEEEEETTEEEEEEEEEEEEEEEEEEE-SSEEEEEEEE-

Organism: NCBI:txid1417629